Protein AF-A0A914P3W6-F1 (afdb_monomer)

Organism: NCBI:txid227884

Radius of gyration: 17.49 Å; Cα contacts (8 Å, |Δi|>4): 124; chains: 1; bounding box: 37×35×51 Å

pLDDT: mean 81.04, std 14.66, range [34.66, 95.56]

Foldseek 3Di:
DDDDDPVVVVVVVVVVVVVCVVQDDDDFQFKWWAADDPVRDDPPDDRTDIWTFHDDDPQWTWTFDLVGTDPDTDGSVGIDTDDDDDSPRGDDPPDPPD

Solvent-accessible surface area (backbone atoms only — not comparable to full-atom values): 6147 Å² total; per-residue (Å²): 137,84,80,80,53,72,70,57,54,58,50,50,52,53,49,51,54,53,48,57,67,70,41,60,89,81,56,73,62,39,31,26,36,39,71,56,55,73,89,84,44,58,97,85,54,74,62,55,45,74,30,31,28,70,42,75,59,93,71,31,32,34,41,30,26,71,90,48,66,54,93,62,72,39,48,60,83,60,54,41,83,47,94,84,71,72,78,80,60,48,81,80,80,74,80,83,84,126

Sequence (98 aa):
MKLPKRGQKRQAEKMLESSAKRFKPLEVGQNVRVPVADVDRAKTDARNILGVILDKQDDFYKVGTKHGRFDQLFARNQPVSENFMDGCEVPNIVAKSV

Mean predicted aligned error: 9.35 Å

Structure (mmCIF, N/CA/C/O backbone):
data_AF-A0A914P3W6-F1
#
_entry.id   AF-A0A914P3W6-F1
#
loop_
_atom_site.group_PDB
_atom_site.id
_atom_site.type_symbol
_atom_site.label_atom_id
_atom_site.label_alt_id
_atom_site.label_comp_id
_atom_site.label_asym_id
_atom_site.label_entity_id
_atom_site.label_seq_id
_atom_site.pdbx_PDB_ins_code
_atom_site.Cartn_x
_atom_site.Cartn_y
_atom_site.Cartn_z
_atom_site.occupancy
_atom_site.B_iso_or_equiv
_atom_site.auth_seq_id
_atom_site.auth_comp_id
_atom_site.auth_asym_id
_atom_site.auth_atom_id
_atom_site.pdbx_PDB_model_num
ATOM 1 N N . MET A 1 1 ? -13.243 -17.173 29.628 1.00 63.12 1 MET A N 1
ATOM 2 C CA . MET A 1 1 ? -13.210 -16.004 28.714 1.00 63.12 1 MET A CA 1
ATOM 3 C C . MET A 1 1 ? -13.613 -14.749 29.481 1.00 63.12 1 MET A C 1
ATOM 5 O O . MET A 1 1 ? -14.677 -14.751 30.083 1.00 63.12 1 MET A O 1
ATOM 9 N N . LYS A 1 2 ? -12.776 -13.700 29.520 1.00 70.62 2 LYS A N 1
ATOM 10 C CA . LYS A 1 2 ? -13.136 -12.401 30.126 1.00 70.62 2 LYS A CA 1
ATOM 11 C C . LYS A 1 2 ? -13.790 -11.513 29.067 1.00 70.62 2 LYS A C 1
ATOM 13 O O . LYS A 1 2 ? -13.218 -11.322 27.999 1.00 70.62 2 LYS A O 1
ATOM 18 N N . LEU A 1 3 ? -14.966 -10.967 29.373 1.00 72.00 3 LEU A N 1
ATOM 19 C CA . LEU A 1 3 ? -15.645 -9.999 28.512 1.00 72.00 3 LEU A CA 1
ATOM 20 C C . LEU A 1 3 ? -14.914 -8.643 28.564 1.00 72.00 3 LEU A C 1
ATOM 22 O O . LEU A 1 3 ? -14.553 -8.193 29.658 1.00 72.00 3 LEU A O 1
ATOM 26 N N . PRO A 1 4 ? -14.699 -7.975 27.417 1.00 70.31 4 PRO A N 1
ATOM 27 C CA . PRO A 1 4 ? -14.035 -6.679 27.386 1.00 70.31 4 PRO A CA 1
ATOM 28 C C . PRO A 1 4 ? -14.859 -5.630 28.139 1.00 70.31 4 PRO A C 1
ATOM 30 O O . PRO A 1 4 ? -16.088 -5.558 28.014 1.00 70.31 4 PRO A O 1
ATOM 33 N N . LYS A 1 5 ? -14.167 -4.812 28.940 1.00 83.06 5 LYS A N 1
ATOM 34 C CA . LYS A 1 5 ? -14.780 -3.744 29.746 1.00 83.06 5 LYS A CA 1
ATOM 35 C C . LYS A 1 5 ? -15.449 -2.720 28.817 1.00 83.06 5 LYS A C 1
ATOM 37 O O . LYS A 1 5 ? -14.921 -2.428 27.747 1.00 83.06 5 LYS A O 1
ATOM 42 N N . ARG A 1 6 ? -16.577 -2.122 29.232 1.00 82.62 6 ARG A N 1
ATOM 43 C CA . ARG A 1 6 ? -17.370 -1.169 28.413 1.00 82.62 6 ARG A CA 1
ATOM 44 C C . ARG A 1 6 ? -16.527 -0.055 27.766 1.00 82.62 6 ARG A C 1
ATOM 46 O O . ARG A 1 6 ? -16.756 0.282 26.610 1.00 82.62 6 ARG A O 1
ATOM 53 N N . GLY A 1 7 ? -15.518 0.462 28.474 1.00 88.38 7 GLY A N 1
ATOM 54 C CA . GLY A 1 7 ? -14.600 1.476 27.940 1.00 88.38 7 GLY A CA 1
ATOM 55 C C . GLY A 1 7 ? -13.750 0.998 26.754 1.00 88.38 7 GLY A C 1
ATOM 56 O O . GLY A 1 7 ? -13.560 1.756 25.811 1.00 88.38 7 GLY A O 1
ATOM 57 N N . GLN A 1 8 ? -13.311 -0.266 26.754 1.00 90.31 8 GLN A N 1
ATOM 58 C CA . GLN A 1 8 ? -12.528 -0.845 25.653 1.00 90.31 8 GLN A CA 1
ATOM 59 C C . GLN A 1 8 ? -13.376 -1.008 24.391 1.00 90.31 8 GLN A C 1
ATOM 61 O O . GLN A 1 8 ? -12.899 -0.708 23.302 1.00 90.31 8 GLN A O 1
ATOM 66 N N . LYS A 1 9 ? -14.644 -1.421 24.539 1.00 91.12 9 LYS A N 1
ATOM 67 C CA . LYS A 1 9 ? -15.580 -1.531 23.408 1.00 91.12 9 LYS A CA 1
ATOM 68 C C . LYS A 1 9 ? -15.788 -0.178 22.727 1.00 91.12 9 LYS A C 1
ATOM 70 O O . L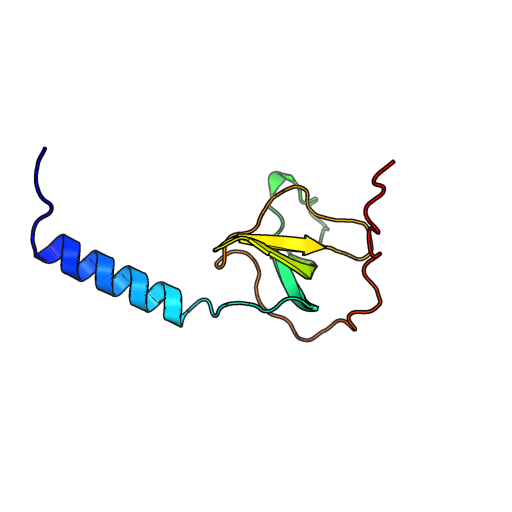YS A 1 9 ? -15.553 -0.053 21.532 1.00 91.12 9 LYS A O 1
ATOM 75 N N . ARG A 1 10 ? -16.103 0.854 23.515 1.00 93.38 10 ARG A N 1
ATOM 76 C CA . ARG A 1 10 ? -16.294 2.222 23.011 1.00 93.38 10 ARG A CA 1
ATOM 77 C C . ARG A 1 10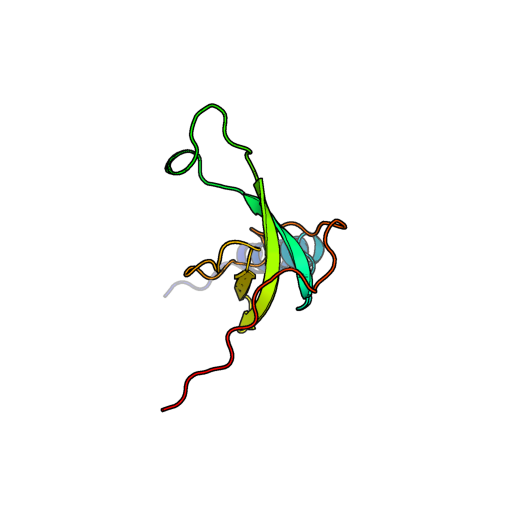 ? -15.031 2.783 22.350 1.00 93.38 10 ARG A C 1
ATOM 79 O O . ARG A 1 10 ? -15.113 3.505 21.361 1.00 93.38 10 ARG A O 1
ATOM 86 N N . GLN A 1 11 ? -13.856 2.472 22.896 1.00 94.00 11 GLN A N 1
ATOM 87 C CA . GLN A 1 11 ? -12.590 2.889 22.298 1.00 94.00 11 GLN A CA 1
ATOM 88 C C . GLN A 1 11 ? -12.327 2.170 20.970 1.00 94.00 11 GLN A C 1
ATOM 90 O O . GLN A 1 11 ? -11.940 2.828 20.010 1.00 94.00 11 GLN A O 1
ATOM 95 N N . ALA A 1 12 ? -12.583 0.862 20.892 1.00 92.69 12 ALA A N 1
ATOM 96 C CA . ALA A 1 12 ? -12.443 0.091 19.659 1.00 92.69 12 ALA A CA 1
ATOM 97 C C . ALA A 1 12 ? -13.388 0.596 18.555 1.00 92.69 12 ALA A C 1
ATOM 99 O O . ALA A 1 12 ? -12.945 0.807 17.430 1.00 92.69 12 ALA A O 1
ATOM 100 N N . GLU A 1 13 ? -14.651 0.882 18.884 1.00 94.38 13 GLU A N 1
ATOM 101 C CA . GLU A 1 13 ? -15.614 1.488 17.951 1.00 94.38 13 GLU A CA 1
ATOM 102 C C . GLU A 1 13 ? -15.110 2.833 17.416 1.00 94.38 13 GLU A C 1
ATOM 104 O O . GLU A 1 13 ? -15.063 3.047 16.205 1.00 94.38 13 GLU A O 1
ATOM 109 N N . LYS A 1 14 ? -14.623 3.708 18.305 1.00 95.56 14 LYS A N 1
ATOM 110 C CA . LYS A 1 14 ? -14.044 4.998 17.909 1.00 95.56 14 LYS A CA 1
ATOM 111 C C . LYS A 1 14 ? -12.814 4.828 17.009 1.00 95.56 14 LYS A C 1
ATOM 113 O O . LYS A 1 14 ? -12.615 5.607 16.077 1.00 95.56 14 LYS A O 1
ATOM 118 N N . MET A 1 15 ? -11.980 3.822 17.278 1.00 94.25 15 MET A N 1
ATOM 119 C CA . MET A 1 15 ? -10.814 3.511 16.447 1.00 94.25 15 MET A CA 1
ATOM 120 C C . MET A 1 15 ? -11.239 3.061 15.045 1.00 94.25 15 MET A C 1
ATOM 122 O O . MET A 1 15 ? -10.705 3.585 14.067 1.00 94.25 15 MET A O 1
ATOM 126 N N . LEU A 1 16 ? -12.230 2.172 14.937 1.00 89.88 16 LEU A N 1
ATOM 127 C CA . LEU A 1 16 ? -12.774 1.709 13.657 1.00 89.88 16 LEU A CA 1
ATOM 128 C C . LEU A 1 16 ? -13.353 2.861 12.832 1.00 89.88 16 LEU A C 1
ATOM 130 O O . LEU A 1 16 ? -12.995 3.018 11.665 1.00 89.88 16 LEU A O 1
ATOM 134 N N . GLU A 1 17 ? -14.170 3.715 13.448 1.00 92.69 17 GLU A N 1
ATOM 135 C CA . GLU A 1 17 ? -14.768 4.871 12.776 1.00 92.69 17 GLU A CA 1
ATOM 136 C C . GLU A 1 17 ? -13.695 5.850 12.275 1.00 92.69 17 GLU A C 1
ATOM 138 O O . GLU A 1 17 ? -13.721 6.300 11.127 1.00 92.69 17 GLU A O 1
ATOM 143 N N . SER A 1 18 ? -12.687 6.131 13.108 1.00 91.50 18 SER A N 1
ATOM 144 C CA . SER A 1 18 ? -11.581 7.012 12.723 1.00 91.50 18 SER A CA 1
ATOM 145 C C . SER A 1 18 ? -10.741 6.444 11.573 1.00 91.50 18 SER A C 1
ATOM 147 O O . SER A 1 18 ? -10.331 7.194 10.686 1.00 91.50 18 SER A O 1
ATOM 149 N N . SER A 1 19 ? -10.535 5.123 11.546 1.00 87.00 19 SER A N 1
ATOM 150 C CA . SER A 1 19 ? -9.837 4.432 10.461 1.00 87.00 19 SER A CA 1
ATOM 151 C C . SER A 1 19 ? -10.635 4.508 9.158 1.00 87.00 19 SER A C 1
ATOM 153 O O . SER A 1 19 ? -10.101 4.932 8.131 1.00 87.00 19 SER A O 1
ATOM 155 N N . ALA A 1 20 ? -11.936 4.204 9.213 1.00 86.00 20 ALA A N 1
ATOM 156 C CA . ALA A 1 20 ? -12.826 4.253 8.056 1.00 86.00 20 ALA A CA 1
ATOM 157 C C . ALA A 1 20 ? -12.930 5.661 7.449 1.00 86.00 20 ALA A C 1
ATOM 159 O O . ALA A 1 20 ? -13.031 5.801 6.230 1.00 86.00 20 ALA A O 1
ATOM 160 N N . LYS A 1 21 ? -12.863 6.704 8.286 1.00 87.44 21 LYS A N 1
ATOM 161 C CA . LYS A 1 21 ? -12.844 8.101 7.839 1.00 87.44 21 LYS A CA 1
ATOM 162 C C . LYS A 1 21 ? -11.519 8.493 7.181 1.00 87.44 21 LYS A C 1
ATOM 164 O O . LYS A 1 21 ? -11.521 9.272 6.229 1.00 87.44 21 LYS A O 1
ATOM 169 N N . ARG A 1 22 ? -10.394 7.998 7.705 1.00 86.00 22 ARG A N 1
ATOM 170 C CA . ARG A 1 22 ? -9.048 8.369 7.246 1.00 86.00 22 ARG A CA 1
ATOM 171 C C . ARG A 1 22 ? -8.684 7.706 5.925 1.00 86.00 22 ARG A C 1
ATOM 173 O O . ARG A 1 22 ? -8.179 8.374 5.029 1.00 86.00 22 ARG A O 1
ATOM 180 N N . PHE A 1 23 ? -8.923 6.410 5.811 1.00 83.75 23 PHE A N 1
ATOM 181 C CA . PHE A 1 23 ? -8.617 5.657 4.605 1.00 83.75 23 PHE A CA 1
ATOM 182 C C . PHE A 1 23 ? -9.919 5.489 3.857 1.00 83.75 23 PHE A C 1
ATOM 184 O O . PHE A 1 23 ? -10.744 4.719 4.310 1.00 83.75 23 PHE A O 1
ATOM 191 N N . LYS A 1 24 ? -10.176 6.214 2.770 1.00 84.12 24 LYS A N 1
ATOM 192 C CA . LYS A 1 24 ? -11.401 6.001 1.977 1.00 84.12 24 LYS A CA 1
ATOM 193 C C . LYS A 1 24 ? -11.298 4.681 1.198 1.00 84.12 24 LYS A C 1
ATOM 195 O O . LYS A 1 24 ? -10.178 4.238 0.946 1.00 84.12 24 LYS A O 1
ATOM 200 N N . PRO A 1 25 ? -12.418 4.004 0.891 1.00 84.06 25 PRO A N 1
ATOM 201 C CA . PRO A 1 25 ? -12.359 2.870 -0.019 1.00 84.06 25 PRO A CA 1
ATOM 202 C C . PRO A 1 25 ? -11.852 3.366 -1.374 1.00 84.06 25 PRO A C 1
ATOM 204 O O . PRO A 1 25 ? -12.152 4.492 -1.775 1.00 84.06 25 PRO A O 1
ATOM 207 N N . LEU A 1 26 ? -11.043 2.543 -2.024 1.00 87.19 26 LEU A N 1
ATOM 208 C CA . LEU A 1 26 ? -10.515 2.834 -3.346 1.00 87.19 26 LEU A CA 1
ATOM 209 C C . LEU A 1 26 ? -11.305 2.030 -4.379 1.00 87.19 26 LEU A C 1
ATOM 211 O O . LEU A 1 26 ? -11.779 0.931 -4.076 1.00 87.19 26 LEU A O 1
ATOM 215 N N . GLU A 1 27 ? -11.431 2.579 -5.581 1.00 87.75 27 GLU A N 1
ATOM 216 C CA . GLU A 1 27 ? -12.174 1.949 -6.672 1.00 87.75 27 GLU A CA 1
ATOM 217 C C . GLU A 1 27 ? -11.239 1.238 -7.657 1.00 87.75 27 GLU A C 1
ATOM 219 O O . GLU A 1 27 ? -10.065 1.589 -7.809 1.00 87.75 27 GLU A O 1
ATOM 224 N N . VAL A 1 28 ? -11.765 0.221 -8.342 1.00 88.56 28 VAL A N 1
ATOM 225 C CA . VAL A 1 28 ? -11.037 -0.471 -9.415 1.00 88.56 28 VAL A CA 1
ATOM 226 C C . VAL A 1 28 ? -10.752 0.516 -10.552 1.00 88.56 28 VAL A C 1
ATOM 228 O O . VAL A 1 28 ? -11.609 1.315 -10.921 1.00 88.56 28 VAL A O 1
ATOM 231 N N . GLY A 1 29 ? -9.535 0.482 -11.095 1.00 86.44 29 GLY A N 1
ATOM 232 C CA . GLY A 1 29 ? -9.057 1.433 -12.102 1.00 86.44 29 GLY A CA 1
ATOM 233 C C . GLY A 1 29 ? -8.476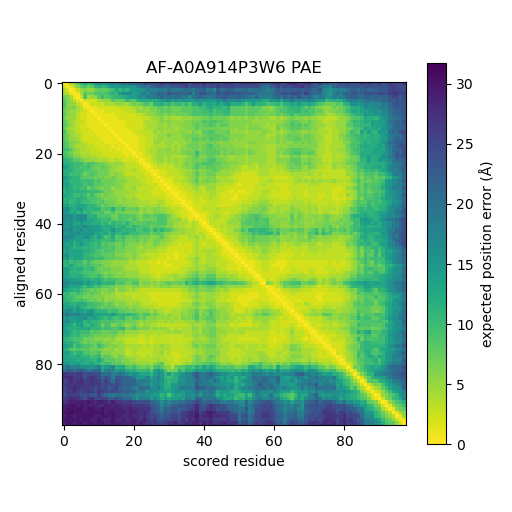 2.728 -11.527 1.00 86.44 29 GLY A C 1
ATOM 234 O O . GLY A 1 29 ? -7.946 3.541 -12.279 1.00 86.44 29 GLY A O 1
ATOM 235 N N . GLN A 1 30 ? -8.524 2.929 -10.207 1.00 86.69 30 GLN A N 1
ATOM 236 C CA . GLN A 1 30 ? -7.908 4.087 -9.570 1.00 86.69 30 GLN A CA 1
ATOM 237 C C . GLN A 1 30 ? -6.393 3.906 -9.423 1.00 86.69 30 GLN A C 1
ATOM 239 O O . GLN A 1 30 ? -5.911 2.825 -9.066 1.00 86.69 30 GLN A O 1
ATOM 244 N N . ASN A 1 31 ? -5.646 4.992 -9.635 1.00 87.94 31 ASN A N 1
ATOM 245 C CA . ASN A 1 31 ? -4.203 4.991 -9.424 1.00 87.94 31 ASN A CA 1
ATOM 246 C C . ASN A 1 31 ? -3.861 5.151 -7.949 1.00 87.94 31 ASN A C 1
ATOM 248 O O . ASN A 1 31 ? -4.480 5.919 -7.203 1.00 87.94 31 ASN A O 1
ATOM 252 N N . VAL A 1 32 ? -2.829 4.429 -7.543 1.00 89.44 32 VAL A N 1
ATOM 253 C CA . VAL A 1 32 ? -2.363 4.364 -6.170 1.00 89.44 32 VAL A CA 1
ATOM 254 C C . VAL A 1 32 ? -0.845 4.364 -6.099 1.00 89.44 32 VAL A C 1
ATOM 256 O O . VAL A 1 32 ? -0.153 3.806 -6.950 1.00 89.44 32 VAL A O 1
ATOM 259 N N . ARG A 1 33 ? -0.327 4.952 -5.022 1.00 90.50 33 ARG A N 1
ATOM 260 C CA . ARG A 1 33 ? 1.054 4.789 -4.571 1.00 90.50 33 ARG A CA 1
ATOM 261 C C . ARG A 1 33 ? 1.128 3.639 -3.590 1.00 90.50 33 ARG A C 1
ATOM 263 O O . ARG A 1 33 ? 0.471 3.684 -2.549 1.00 90.50 33 ARG A O 1
ATOM 270 N N . VAL A 1 34 ? 1.972 2.663 -3.891 1.00 89.44 34 VAL A N 1
ATOM 271 C CA . VAL A 1 34 ? 2.319 1.573 -2.980 1.00 89.44 34 VAL A CA 1
ATOM 272 C C . VAL A 1 34 ? 3.694 1.859 -2.370 1.00 89.44 34 VAL A C 1
ATOM 274 O O . VAL A 1 34 ? 4.660 1.998 -3.125 1.00 89.44 34 VAL A O 1
ATOM 277 N N . PRO A 1 35 ? 3.817 1.976 -1.035 1.00 87.62 35 PRO A N 1
ATOM 278 C CA . PRO A 1 35 ? 5.113 2.155 -0.391 1.00 87.62 35 PRO A CA 1
ATOM 279 C C . PRO A 1 35 ? 5.937 0.865 -0.468 1.00 87.62 35 PRO A C 1
ATOM 281 O O . PRO A 1 35 ? 5.431 -0.218 -0.178 1.00 87.62 35 PRO A O 1
ATOM 284 N N . VAL A 1 36 ? 7.214 0.991 -0.826 1.00 87.56 36 VAL A N 1
ATOM 285 C CA . VAL A 1 36 ? 8.164 -0.130 -0.868 1.00 87.56 36 VAL A CA 1
ATOM 286 C C . VAL A 1 36 ? 8.878 -0.234 0.474 1.00 87.56 36 VAL A C 1
ATOM 288 O O . VAL A 1 36 ? 9.352 0.777 1.007 1.00 87.56 36 VAL A O 1
ATOM 291 N N . ALA A 1 37 ? 8.952 -1.448 1.023 1.00 85.50 37 ALA A N 1
ATOM 292 C CA . ALA A 1 37 ? 9.669 -1.704 2.264 1.00 85.50 37 ALA A CA 1
ATOM 293 C C . ALA A 1 37 ? 11.165 -1.407 2.098 1.00 85.50 37 ALA A C 1
ATOM 295 O O . ALA A 1 37 ? 11.744 -1.632 1.040 1.00 85.50 37 ALA A O 1
ATOM 296 N N . ASP A 1 38 ? 11.813 -0.932 3.163 1.00 85.88 38 ASP A N 1
ATOM 297 C CA . ASP A 1 38 ? 13.235 -0.577 3.104 1.00 85.88 38 ASP A CA 1
ATOM 298 C C . ASP A 1 38 ? 14.140 -1.782 2.775 1.00 85.88 38 ASP A C 1
ATOM 300 O O . ASP A 1 38 ? 15.225 -1.586 2.242 1.00 85.88 38 ASP A O 1
ATOM 304 N N . VAL A 1 39 ? 13.689 -3.012 3.059 1.00 86.81 39 VAL A N 1
ATOM 305 C CA . VAL A 1 39 ? 14.401 -4.263 2.728 1.00 86.81 39 VAL A CA 1
ATOM 306 C C . VAL A 1 39 ? 14.474 -4.493 1.218 1.00 86.81 39 VAL A C 1
ATOM 308 O O . VAL A 1 39 ? 15.505 -4.933 0.718 1.00 86.81 39 VAL A O 1
ATOM 311 N N . ASP A 1 40 ? 13.406 -4.152 0.499 1.00 81.88 40 ASP A N 1
ATOM 312 C CA . ASP A 1 40 ? 13.291 -4.353 -0.949 1.00 81.88 40 ASP A CA 1
ATOM 313 C C . ASP A 1 40 ? 13.806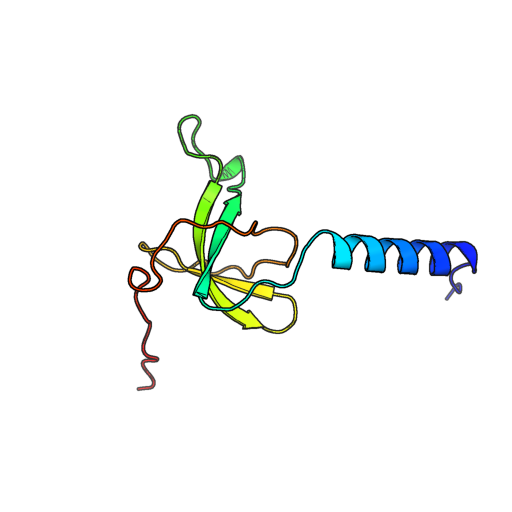 -3.142 -1.745 1.00 81.88 40 ASP A C 1
ATOM 315 O O . ASP A 1 40 ? 13.838 -3.166 -2.974 1.00 81.88 40 ASP A O 1
ATOM 319 N N . ARG A 1 41 ? 14.192 -2.061 -1.052 1.00 88.69 41 ARG A N 1
ATOM 320 C CA . ARG A 1 41 ? 14.550 -0.774 -1.654 1.00 88.69 41 ARG A CA 1
ATOM 321 C C . ARG A 1 41 ? 16.062 -0.548 -1.623 1.00 88.69 41 ARG A C 1
ATOM 323 O O . ARG A 1 41 ? 16.654 -0.431 -0.549 1.00 88.69 41 ARG A O 1
ATOM 330 N N . ALA A 1 42 ? 16.695 -0.364 -2.784 1.00 88.81 42 ALA A N 1
ATOM 331 C CA . ALA A 1 42 ? 18.066 0.137 -2.826 1.00 88.81 42 ALA A CA 1
ATOM 332 C C . ALA A 1 42 ? 18.115 1.615 -2.398 1.00 88.81 42 ALA A C 1
ATOM 334 O O . ALA A 1 42 ? 17.126 2.345 -2.441 1.00 88.81 42 ALA A O 1
ATOM 335 N N . LYS A 1 43 ? 19.293 2.105 -1.992 1.00 84.94 43 LYS A N 1
ATOM 336 C CA . LYS A 1 43 ? 19.442 3.472 -1.446 1.00 84.94 43 LYS A CA 1
ATOM 337 C C . LYS A 1 43 ? 18.955 4.581 -2.389 1.00 84.94 43 LYS A C 1
ATOM 339 O O . LYS A 1 43 ? 18.546 5.633 -1.905 1.00 84.94 43 LYS A O 1
ATOM 344 N N . THR A 1 44 ? 19.010 4.345 -3.697 1.00 89.56 44 THR A N 1
ATOM 345 C CA . THR A 1 44 ? 18.650 5.320 -4.737 1.00 89.56 44 THR A CA 1
ATOM 346 C C . THR A 1 44 ? 17.211 5.151 -5.235 1.00 89.56 44 THR A C 1
ATOM 348 O O . THR A 1 44 ? 16.706 6.019 -5.942 1.00 89.56 44 THR A O 1
ATOM 351 N N . ASP A 1 45 ? 16.531 4.066 -4.864 1.00 87.12 45 ASP A N 1
ATOM 352 C CA . ASP A 1 45 ? 15.210 3.758 -5.402 1.00 87.12 45 ASP A CA 1
ATOM 353 C C . ASP A 1 45 ? 14.122 4.666 -4.819 1.00 87.12 45 ASP A C 1
ATOM 355 O O . ASP A 1 45 ? 14.187 5.149 -3.680 1.00 87.12 45 ASP A O 1
ATOM 359 N N . ALA A 1 46 ? 13.071 4.874 -5.614 1.00 85.94 46 ALA A N 1
ATOM 360 C CA . ALA A 1 46 ? 11.896 5.612 -5.182 1.00 85.94 46 ALA A CA 1
ATOM 361 C C . ALA A 1 46 ? 11.213 4.911 -3.997 1.00 85.94 46 ALA A C 1
ATOM 363 O O . ALA A 1 46 ? 11.103 3.688 -3.941 1.00 85.94 46 ALA A O 1
ATOM 364 N N . ARG A 1 47 ? 10.699 5.698 -3.044 1.00 86.62 47 ARG A N 1
ATOM 365 C CA . ARG A 1 47 ? 10.003 5.148 -1.865 1.00 86.62 47 ARG A CA 1
ATOM 366 C C . ARG A 1 47 ? 8.639 4.541 -2.188 1.00 86.62 47 ARG A C 1
ATOM 368 O O . ARG A 1 47 ? 8.155 3.718 -1.419 1.00 86.62 47 ARG A O 1
ATOM 375 N N . ASN A 1 48 ? 8.029 4.971 -3.291 1.00 88.94 48 ASN A N 1
ATOM 376 C CA . ASN A 1 48 ? 6.688 4.572 -3.691 1.00 88.94 48 ASN A CA 1
ATOM 3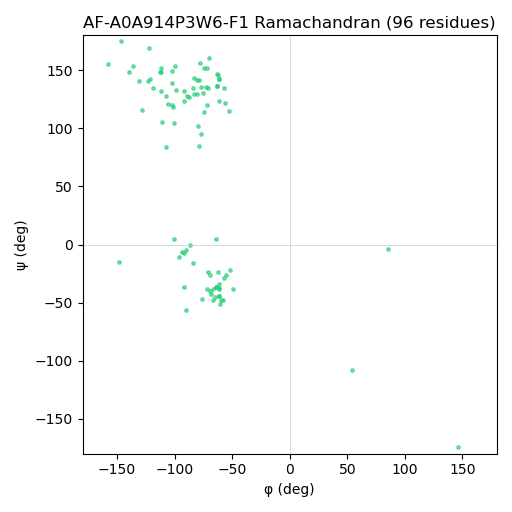77 C C . ASN A 1 48 ? 6.690 4.130 -5.152 1.00 88.94 48 ASN A C 1
ATOM 379 O O . ASN A 1 48 ? 7.309 4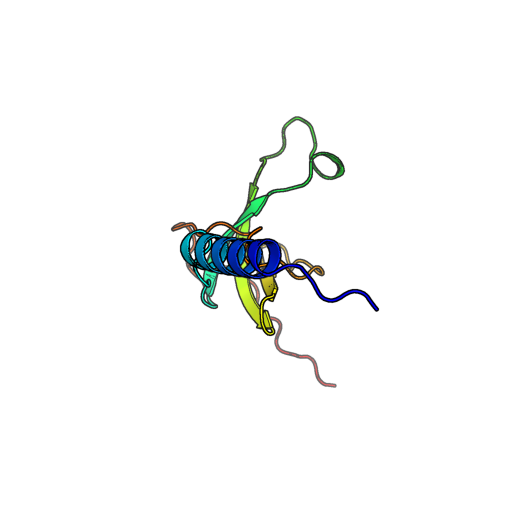.782 -5.994 1.00 88.94 48 ASN A O 1
ATOM 383 N N . ILE A 1 49 ? 5.936 3.077 -5.443 1.00 87.75 49 ILE A N 1
ATOM 384 C CA . ILE A 1 49 ? 5.657 2.604 -6.796 1.00 87.75 49 ILE A CA 1
ATOM 385 C C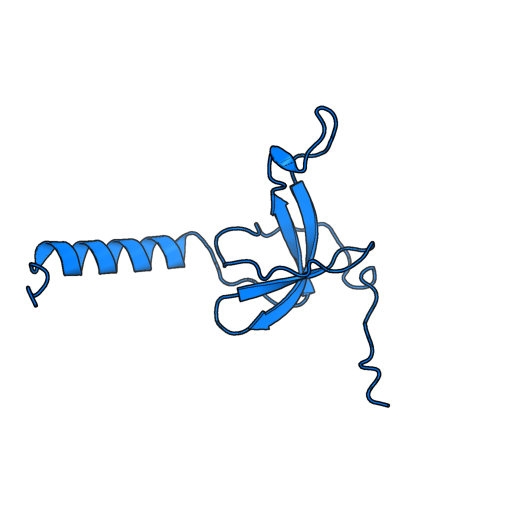 . ILE A 1 49 ? 4.253 3.057 -7.191 1.00 87.75 49 ILE A C 1
ATOM 387 O O . ILE A 1 49 ? 3.325 2.998 -6.382 1.00 87.75 49 ILE A O 1
ATOM 391 N N . LEU A 1 50 ? 4.103 3.503 -8.437 1.00 88.94 50 LEU A N 1
ATOM 392 C CA . LEU A 1 50 ? 2.805 3.810 -9.031 1.00 88.94 50 LEU A CA 1
ATOM 393 C C . LEU A 1 50 ? 2.162 2.536 -9.564 1.00 88.94 50 LEU A C 1
ATOM 395 O O . LEU A 1 50 ? 2.790 1.785 -10.311 1.00 88.94 50 LEU A O 1
ATOM 399 N N . GLY A 1 51 ? 0.908 2.317 -9.188 1.00 89.12 51 GLY A N 1
ATOM 400 C CA . GLY A 1 51 ? 0.104 1.204 -9.660 1.00 89.12 51 GLY A CA 1
ATOM 401 C C . GLY A 1 51 ? -1.367 1.570 -9.791 1.00 89.12 51 GLY A C 1
ATOM 402 O O . GLY A 1 51 ? -1.793 2.662 -9.428 1.00 89.12 51 GLY A O 1
ATOM 403 N N . VAL A 1 52 ? -2.143 0.628 -10.305 1.00 90.06 52 VAL A N 1
ATOM 404 C CA . VAL A 1 52 ? -3.586 0.719 -10.514 1.00 90.06 52 VAL A CA 1
ATOM 405 C C . VAL A 1 52 ? -4.249 -0.424 -9.765 1.00 90.06 52 VAL A C 1
ATOM 407 O O . VAL A 1 52 ? -3.738 -1.548 -9.747 1.00 90.06 52 VAL A O 1
ATOM 410 N N . ILE A 1 53 ? -5.392 -0.156 -9.145 1.00 90.12 53 ILE A N 1
ATOM 411 C CA . ILE A 1 53 ? -6.202 -1.207 -8.529 1.00 90.12 53 ILE A CA 1
ATOM 412 C C . ILE A 1 53 ? -6.860 -2.029 -9.630 1.00 90.12 53 ILE A C 1
ATOM 414 O O . ILE A 1 53 ? -7.630 -1.507 -10.431 1.00 90.12 53 ILE A O 1
ATOM 418 N N . LEU A 1 54 ? -6.562 -3.321 -9.652 1.00 90.25 54 LEU A N 1
ATOM 419 C CA . LEU A 1 54 ? -7.079 -4.257 -10.645 1.00 90.25 54 LEU A CA 1
ATOM 420 C C . LEU A 1 54 ? -8.363 -4.945 -10.194 1.00 90.25 54 LEU A C 1
ATOM 422 O O . LEU A 1 54 ? -9.220 -5.248 -11.014 1.00 90.25 54 LEU A O 1
ATOM 426 N N . ASP A 1 55 ? -8.460 -5.244 -8.904 1.00 89.69 55 ASP A N 1
ATOM 427 C CA . ASP A 1 55 ? -9.534 -6.047 -8.331 1.00 89.69 55 ASP A CA 1
ATOM 428 C C . ASP A 1 55 ? -9.651 -5.736 -6.835 1.00 89.69 55 ASP A C 1
ATOM 430 O O . ASP A 1 55 ? -8.673 -5.325 -6.195 1.00 89.69 55 ASP A O 1
ATOM 434 N N . LYS A 1 56 ? -10.841 -5.957 -6.281 1.00 89.50 56 LYS A N 1
ATOM 435 C CA . LYS A 1 56 ? -11.152 -5.754 -4.867 1.00 89.50 56 LYS A CA 1
ATOM 436 C C . LYS A 1 56 ? -11.790 -7.023 -4.317 1.00 89.50 56 LYS A C 1
ATOM 438 O O . LYS A 1 56 ? -12.888 -7.393 -4.720 1.00 89.50 56 LYS A O 1
ATOM 443 N N . GLN A 1 57 ? -11.103 -7.665 -3.379 1.00 87.25 57 GLN A N 1
ATOM 444 C CA . GLN A 1 57 ? -11.611 -8.820 -2.645 1.00 87.25 57 GLN A CA 1
ATOM 445 C C . GLN A 1 57 ? -11.842 -8.402 -1.197 1.00 87.25 57 GLN A C 1
ATOM 447 O O . GLN A 1 57 ? -10.889 -8.208 -0.445 1.00 87.25 57 GLN A O 1
ATOM 452 N N . ASP A 1 58 ? -13.111 -8.218 -0.835 1.00 84.06 58 ASP A N 1
ATOM 453 C CA . ASP A 1 58 ? -13.542 -7.722 0.474 1.00 84.06 58 ASP A CA 1
ATOM 454 C C . ASP A 1 58 ? -12.865 -6.384 0.851 1.00 84.06 58 ASP A C 1
ATOM 456 O O . ASP A 1 58 ? -13.165 -5.337 0.264 1.00 84.06 58 ASP A O 1
ATOM 460 N N . ASP A 1 59 ? -11.932 -6.422 1.807 1.00 84.50 59 ASP A N 1
ATOM 461 C CA . ASP A 1 59 ? -11.156 -5.280 2.313 1.00 84.50 59 ASP A CA 1
ATOM 462 C C . ASP A 1 59 ? -9.729 -5.196 1.739 1.00 84.50 59 ASP A C 1
ATOM 464 O O . ASP A 1 59 ? -8.940 -4.322 2.130 1.00 84.50 59 ASP A O 1
ATOM 468 N N . PHE A 1 60 ? -9.398 -6.089 0.806 1.00 90.06 60 PHE A N 1
ATOM 469 C CA . PHE A 1 60 ? -8.097 -6.175 0.165 1.00 90.06 60 PHE A CA 1
ATOM 470 C C . PHE A 1 60 ? -8.146 -5.808 -1.320 1.00 90.06 60 PHE A C 1
ATOM 472 O O . PHE A 1 60 ? -9.118 -6.062 -2.032 1.00 90.06 60 PHE A O 1
ATOM 479 N N . TYR A 1 61 ? -7.045 -5.244 -1.804 1.00 91.19 61 TYR A N 1
ATOM 480 C CA . TYR A 1 61 ? -6.889 -4.754 -3.166 1.00 91.19 61 TYR A CA 1
ATOM 481 C C . TYR A 1 61 ? -5.763 -5.497 -3.875 1.00 91.19 61 TYR A C 1
ATOM 483 O O . TYR A 1 61 ? -4.665 -5.648 -3.332 1.00 91.19 61 TYR A O 1
ATOM 491 N N . LYS A 1 62 ? -6.013 -5.910 -5.119 1.00 92.00 62 LYS A N 1
ATOM 492 C CA . LYS A 1 62 ? -4.948 -6.324 -6.038 1.00 92.00 62 LYS A CA 1
ATOM 493 C C . LYS A 1 62 ? -4.437 -5.100 -6.766 1.00 92.00 62 LYS A C 1
ATOM 495 O O . LYS A 1 62 ? -5.219 -4.385 -7.392 1.00 92.00 62 LYS A O 1
ATOM 500 N N . VAL A 1 63 ? -3.129 -4.885 -6.717 1.00 90.56 63 VAL A N 1
ATOM 501 C CA . VAL A 1 63 ? -2.485 -3.757 -7.392 1.00 90.56 63 VAL A CA 1
ATOM 502 C C . VAL A 1 63 ? -1.629 -4.271 -8.542 1.00 90.56 63 VAL A C 1
ATOM 504 O O . VAL A 1 63 ? -0.852 -5.216 -8.399 1.00 90.56 63 VAL A O 1
ATOM 507 N N . GLY A 1 64 ? -1.792 -3.639 -9.698 1.00 90.56 64 GLY A N 1
ATOM 508 C CA . GLY A 1 64 ? -0.982 -3.850 -10.886 1.00 90.56 64 GLY A CA 1
ATOM 509 C C . GLY A 1 64 ? -0.134 -2.631 -11.200 1.00 90.56 64 GLY A C 1
ATOM 510 O O . GLY A 1 64 ? -0.502 -1.505 -10.899 1.00 90.56 64 GLY A O 1
ATOM 511 N N . THR A 1 65 ? 0.995 -2.855 -11.842 1.00 88.06 65 THR A N 1
ATOM 512 C CA . THR A 1 65 ? 1.838 -1.826 -12.446 1.00 88.06 65 THR A CA 1
ATOM 513 C C . THR A 1 65 ? 1.997 -2.151 -13.928 1.00 88.06 65 THR A C 1
ATOM 515 O O . THR A 1 65 ? 1.687 -3.261 -14.365 1.00 88.06 65 THR A O 1
ATOM 518 N N . LYS A 1 66 ? 2.547 -1.221 -14.710 1.00 84.25 66 LYS A N 1
ATOM 519 C CA . LYS A 1 66 ? 2.883 -1.476 -16.121 1.00 84.25 66 LYS A CA 1
ATOM 520 C C . LYS A 1 66 ? 3.809 -2.683 -16.335 1.00 84.25 66 LYS A C 1
ATOM 522 O O . LYS A 1 66 ? 3.783 -3.304 -17.390 1.00 84.25 66 LYS A O 1
ATOM 527 N N . HIS A 1 67 ? 4.614 -3.024 -15.328 1.00 82.50 67 HIS A N 1
ATOM 528 C CA . HIS A 1 67 ? 5.623 -4.085 -15.402 1.00 82.50 67 HIS A CA 1
ATOM 529 C C . HIS A 1 67 ? 5.124 -5.445 -14.913 1.00 82.50 67 HIS A C 1
ATOM 531 O O . HIS A 1 67 ? 5.845 -6.432 -15.011 1.00 82.50 67 HIS A O 1
ATOM 537 N N . GLY A 1 68 ? 3.913 -5.512 -14.363 1.00 85.38 68 GLY A N 1
ATOM 538 C CA . GLY A 1 68 ? 3.391 -6.731 -13.759 1.00 85.38 68 GLY A CA 1
ATOM 539 C C . GLY A 1 68 ? 2.490 -6.453 -12.567 1.00 85.38 68 GLY A C 1
ATOM 540 O O . GLY A 1 68 ? 2.157 -5.309 -12.260 1.00 85.38 68 GLY A O 1
ATOM 541 N N . ARG A 1 69 ? 2.071 -7.517 -11.891 1.00 88.62 69 ARG A N 1
ATOM 542 C CA . ARG A 1 69 ? 1.133 -7.460 -10.765 1.00 88.62 69 ARG A CA 1
ATOM 543 C C . ARG A 1 69 ? 1.849 -7.825 -9.480 1.00 88.62 69 ARG A C 1
ATOM 545 O O . ARG A 1 69 ? 2.775 -8.626 -9.508 1.00 88.62 69 ARG A O 1
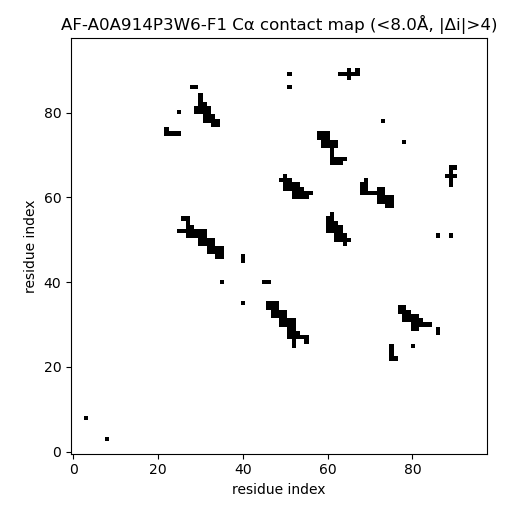ATOM 552 N N . PHE A 1 70 ? 1.411 -7.244 -8.372 1.00 86.69 70 PHE A N 1
ATOM 553 C CA . PHE A 1 70 ? 1.844 -7.721 -7.070 1.00 86.69 70 PHE A CA 1
ATOM 554 C C . PHE A 1 70 ? 1.110 -9.023 -6.749 1.00 86.69 70 PHE A C 1
ATOM 556 O O . PHE A 1 70 ? -0.117 -9.082 -6.846 1.00 86.69 70 PHE A O 1
ATOM 563 N N . ASP A 1 71 ? 1.860 -10.045 -6.339 1.00 85.75 71 ASP A N 1
ATOM 564 C CA . ASP A 1 71 ? 1.287 -11.314 -5.870 1.00 85.75 71 ASP A CA 1
ATOM 565 C C . ASP A 1 71 ? 0.576 -11.147 -4.519 1.00 85.75 71 ASP A C 1
ATOM 567 O O . ASP A 1 71 ? -0.357 -11.879 -4.187 1.00 85.75 71 ASP A O 1
ATOM 571 N N . GLN A 1 72 ? 1.000 -10.150 -3.738 1.00 87.25 72 GLN A N 1
ATOM 572 C CA . GLN A 1 72 ? 0.412 -9.819 -2.451 1.00 87.25 72 GLN A CA 1
ATOM 573 C C . GLN A 1 72 ? -0.832 -8.930 -2.590 1.00 87.25 72 GLN A C 1
ATOM 575 O O . GLN A 1 72 ? -0.896 -8.001 -3.395 1.00 87.25 72 GLN A O 1
ATOM 580 N N . LEU A 1 73 ? -1.799 -9.186 -1.710 1.00 89.94 73 LEU A N 1
ATOM 581 C CA . LEU A 1 73 ? -2.979 -8.361 -1.501 1.00 89.94 73 LEU A CA 1
ATOM 582 C C . LEU A 1 73 ? -2.698 -7.200 -0.538 1.00 89.94 73 LEU A C 1
ATOM 584 O O . LEU A 1 73 ? -2.122 -7.393 0.535 1.00 89.94 73 LEU A O 1
ATOM 588 N N . PHE A 1 74 ? -3.160 -6.004 -0.898 1.00 89.50 74 PHE A N 1
ATOM 589 C CA . PHE A 1 74 ? -2.968 -4.796 -0.100 1.00 89.50 74 PHE A CA 1
ATOM 590 C C . PHE A 1 74 ? -4.197 -4.464 0.735 1.00 89.50 74 PHE A C 1
ATOM 592 O O . PHE A 1 74 ? -5.313 -4.428 0.226 1.00 89.50 74 PHE A O 1
ATOM 599 N N . ALA A 1 75 ? -3.994 -4.159 2.013 1.00 89.81 75 ALA A N 1
ATOM 600 C CA . ALA A 1 75 ? -5.047 -3.652 2.884 1.00 89.81 75 ALA A CA 1
ATOM 601 C C . ALA A 1 75 ? -5.313 -2.165 2.611 1.00 89.81 75 ALA A C 1
ATOM 603 O O . ALA A 1 75 ? -4.427 -1.425 2.191 1.00 89.81 75 ALA A O 1
ATOM 604 N N . ARG A 1 76 ? -6.518 -1.691 2.937 1.00 87.00 76 ARG A N 1
ATOM 605 C CA . ARG A 1 76 ? -6.990 -0.308 2.713 1.00 87.00 76 ARG A CA 1
ATOM 606 C C . ARG A 1 76 ? -6.081 0.819 3.234 1.00 87.00 76 ARG A C 1
ATOM 608 O O . ARG A 1 76 ? -6.199 1.947 2.771 1.00 87.00 76 ARG A O 1
ATOM 615 N N . ASN A 1 77 ? -5.207 0.555 4.204 1.00 86.44 77 ASN A N 1
ATOM 616 C CA . ASN A 1 77 ? -4.304 1.554 4.785 1.00 86.44 77 ASN A CA 1
ATOM 617 C C . ASN A 1 77 ? -2.926 1.644 4.106 1.00 86.44 77 ASN A C 1
ATOM 619 O O . ASN A 1 77 ? -2.146 2.520 4.476 1.00 86.44 77 ASN A O 1
ATOM 623 N N . GLN A 1 78 ? -2.609 0.742 3.175 1.00 87.31 78 GLN A N 1
ATOM 624 C CA . GLN A 1 78 ? -1.304 0.687 2.513 1.00 87.31 78 GLN A CA 1
ATOM 625 C C . GLN A 1 78 ? -1.253 1.539 1.234 1.00 87.31 78 GLN A C 1
ATOM 627 O O . GLN A 1 78 ? -0.389 2.416 1.162 1.00 87.31 78 GLN A O 1
ATOM 632 N N . PRO A 1 79 ? -2.140 1.339 0.236 1.00 86.31 79 PRO A N 1
ATOM 633 C CA . PRO A 1 79 ? -2.122 2.137 -0.976 1.00 86.31 79 PRO A CA 1
ATOM 634 C C . PRO A 1 79 ? -2.741 3.514 -0.723 1.00 86.31 79 PRO A C 1
ATOM 636 O O . PRO A 1 79 ? -3.801 3.642 -0.106 1.00 86.31 79 PRO A O 1
ATOM 639 N N . VAL A 1 80 ? -2.088 4.557 -1.230 1.00 84.94 80 VAL A N 1
ATOM 640 C CA . VAL A 1 80 ? -2.582 5.939 -1.152 1.00 84.94 80 VAL A CA 1
ATOM 641 C C . VAL A 1 80 ? -3.056 6.375 -2.531 1.00 84.94 80 VAL A C 1
ATOM 643 O O . VAL A 1 80 ? -2.305 6.258 -3.494 1.00 84.94 80 VAL A O 1
ATOM 646 N N . SER A 1 81 ? -4.283 6.890 -2.628 1.00 81.50 81 SER A N 1
ATOM 647 C CA . SER A 1 81 ? -4.850 7.394 -3.885 1.00 81.50 81 SER A CA 1
ATOM 648 C C . SER A 1 81 ? -3.977 8.483 -4.505 1.00 81.50 81 SER A C 1
ATOM 650 O O . SER A 1 81 ? -3.598 9.434 -3.816 1.00 81.50 81 SER A O 1
ATOM 652 N N . GLU A 1 82 ? -3.740 8.391 -5.809 1.00 76.00 82 GLU A N 1
ATOM 653 C CA . GLU A 1 82 ? -3.047 9.411 -6.587 1.00 76.00 82 GLU A CA 1
ATOM 654 C C . GLU A 1 82 ? -3.756 9.675 -7.925 1.00 76.00 82 GLU A C 1
ATOM 656 O O . GLU A 1 82 ? -4.423 8.804 -8.472 1.00 76.00 82 GLU A O 1
ATOM 661 N N . ASN A 1 83 ? -3.600 10.882 -8.469 1.00 64.56 83 ASN A N 1
ATOM 662 C CA . ASN A 1 83 ? -4.142 11.279 -9.767 1.00 64.56 83 ASN A CA 1
ATOM 663 C C . ASN A 1 83 ? -2.987 11.388 -10.776 1.00 64.56 83 ASN A C 1
ATOM 665 O O . ASN A 1 83 ? -2.433 12.476 -10.919 1.00 64.56 83 ASN A O 1
ATOM 669 N N . PHE A 1 84 ? -2.550 10.291 -11.411 1.00 59.72 84 PHE A N 1
ATOM 670 C CA . PHE A 1 84 ? -1.414 10.403 -12.344 1.00 59.72 84 PHE A CA 1
ATOM 671 C C . PHE A 1 84 ? -1.367 9.450 -13.551 1.00 59.72 84 PHE A C 1
ATOM 673 O O . PHE A 1 84 ? -0.604 9.737 -14.463 1.00 59.72 84 PHE A O 1
ATOM 680 N N . MET A 1 85 ? -2.132 8.352 -13.616 1.00 55.47 85 MET A N 1
ATOM 681 C CA . MET A 1 85 ? -2.049 7.406 -14.749 1.00 55.47 85 MET A CA 1
ATOM 682 C C . MET A 1 85 ? -3.372 7.208 -15.497 1.00 55.47 85 MET A C 1
ATOM 684 O O . MET A 1 85 ? -4.446 7.144 -14.898 1.00 55.47 85 MET A O 1
ATOM 688 N N . ASP A 1 86 ? -3.277 7.077 -16.817 1.00 53.25 86 ASP A N 1
ATOM 689 C CA . ASP A 1 86 ? -4.377 6.644 -17.671 1.00 53.25 86 ASP A CA 1
ATOM 690 C C . ASP A 1 86 ? -4.490 5.112 -17.607 1.00 53.25 86 ASP A C 1
ATOM 692 O O . ASP A 1 86 ? -3.509 4.388 -17.786 1.00 53.25 86 ASP A O 1
ATOM 696 N N . GLY A 1 87 ? -5.695 4.590 -17.348 1.00 53.94 87 GLY A N 1
ATOM 697 C CA . GLY A 1 87 ? -5.948 3.168 -17.050 1.00 53.94 87 GLY A CA 1
ATOM 698 C C . GLY A 1 87 ? -5.637 2.158 -18.169 1.00 53.94 87 GLY A C 1
ATOM 699 O O . GLY A 1 87 ? -5.907 0.972 -18.002 1.00 53.94 87 GLY A O 1
ATOM 700 N N . CYS A 1 88 ? -5.077 2.596 -19.301 1.00 53.66 88 CYS A N 1
ATOM 701 C CA . CYS A 1 88 ? -4.713 1.740 -20.433 1.00 53.66 88 CYS A CA 1
ATOM 702 C C . CYS A 1 88 ? -3.336 1.061 -20.299 1.00 53.66 88 CYS A C 1
ATOM 704 O O . CYS A 1 88 ? -3.068 0.113 -21.032 1.00 53.66 88 CYS A O 1
ATOM 706 N N . GLU A 1 89 ? -2.457 1.502 -19.391 1.00 55.97 89 GLU A N 1
ATOM 707 C CA . GLU A 1 89 ? -1.053 1.042 -19.363 1.00 55.97 89 GLU A CA 1
ATOM 708 C C . GLU A 1 89 ? -0.789 -0.249 -18.564 1.00 55.97 89 GLU A C 1
ATOM 710 O O . GLU A 1 89 ? 0.353 -0.709 -18.496 1.00 55.97 89 GLU A O 1
ATOM 715 N N . VAL A 1 90 ? -1.808 -0.866 -17.956 1.00 59.66 90 VAL A N 1
ATOM 716 C CA . VAL A 1 90 ? -1.626 -2.111 -17.192 1.00 59.66 90 VAL A CA 1
ATOM 717 C C . VAL A 1 90 ? -2.072 -3.312 -18.029 1.00 59.66 90 VAL A C 1
ATOM 719 O O . VAL A 1 90 ? -3.252 -3.403 -18.372 1.00 59.66 90 VAL A O 1
ATOM 722 N N . PRO A 1 91 ? -1.178 -4.265 -18.360 1.00 57.03 91 PRO A N 1
ATOM 723 C CA . PRO A 1 91 ? -1.544 -5.393 -19.206 1.00 57.03 91 PRO A CA 1
ATOM 724 C C . PRO A 1 91 ? -2.656 -6.251 -18.571 1.00 57.03 91 PRO A C 1
ATOM 726 O O . PRO A 1 91 ? -2.558 -6.758 -17.442 1.00 57.03 91 PRO A O 1
ATOM 729 N N . ASN A 1 92 ? -3.744 -6.408 -19.330 1.00 54.22 92 ASN A N 1
ATOM 73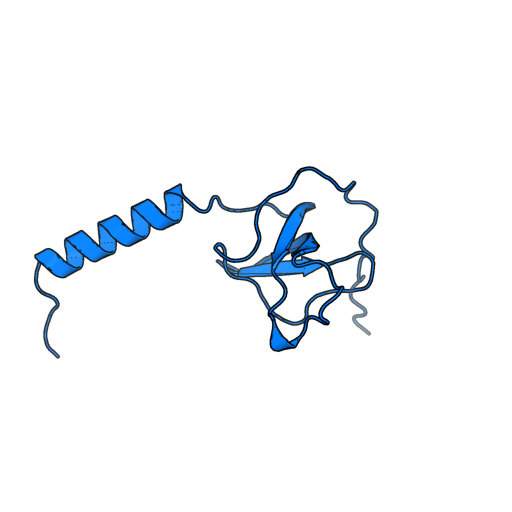0 C CA . ASN A 1 92 ? -4.901 -7.223 -18.983 1.00 54.22 92 ASN A CA 1
ATOM 731 C C . ASN A 1 92 ? -4.551 -8.711 -19.143 1.00 54.22 92 ASN A C 1
ATOM 733 O O . ASN A 1 92 ? -4.322 -9.192 -20.251 1.00 54.22 92 ASN A O 1
ATOM 737 N N . ILE A 1 93 ? -4.523 -9.460 -18.040 1.00 48.94 93 ILE A N 1
ATOM 738 C CA . ILE A 1 93 ? -4.465 -10.920 -18.069 1.00 48.94 93 ILE A CA 1
ATOM 739 C C . ILE A 1 93 ? -5.876 -11.402 -18.396 1.00 48.94 93 ILE A C 1
ATOM 741 O O . ILE A 1 93 ? -6.720 -11.529 -17.511 1.00 48.94 93 ILE A O 1
ATOM 745 N N . VAL A 1 94 ? -6.130 -11.650 -19.680 1.00 41.34 94 VAL A N 1
ATOM 746 C CA . VAL A 1 94 ? -7.170 -12.593 -20.090 1.00 41.34 94 VAL A CA 1
ATOM 747 C C . VAL A 1 94 ? -6.832 -13.921 -19.418 1.00 41.34 94 VAL A C 1
ATOM 749 O O . VAL A 1 94 ? -5.727 -14.444 -19.586 1.00 41.34 94 VAL A O 1
ATOM 752 N N . ALA A 1 95 ? -7.759 -14.432 -18.611 1.00 38.84 95 ALA A N 1
ATOM 753 C CA . ALA A 1 95 ? -7.667 -15.758 -18.031 1.00 38.84 95 ALA A CA 1
ATOM 754 C C . ALA A 1 95 ? -7.422 -16.779 -19.153 1.00 38.84 95 ALA A C 1
ATOM 756 O O . ALA A 1 95 ? -8.270 -16.972 -20.020 1.00 38.84 95 ALA A O 1
ATOM 757 N N . LYS A 1 96 ? -6.261 -17.439 -19.147 1.00 34.66 96 LYS A N 1
ATOM 758 C CA . LYS A 1 96 ? -6.096 -18.701 -19.871 1.00 34.66 96 LYS A CA 1
ATOM 759 C C . LYS A 1 96 ? -6.737 -19.793 -19.022 1.00 34.66 96 LYS A C 1
ATOM 761 O O . LYS A 1 96 ? -6.065 -20.433 -18.223 1.00 34.66 96 LYS A O 1
ATOM 766 N N . SER A 1 97 ? -8.044 -19.963 -19.174 1.00 37.47 97 SER A N 1
ATOM 767 C CA . SER A 1 97 ? -8.683 -21.260 -18.972 1.00 37.47 97 SER A CA 1
ATOM 768 C C . SER A 1 97 ? -8.438 -22.077 -20.242 1.00 37.47 97 SER A C 1
ATOM 770 O O . SER A 1 97 ? -9.053 -21.800 -21.273 1.00 37.47 97 SER A O 1
ATOM 772 N N . VAL A 1 98 ? -7.477 -23.001 -20.171 1.00 42.38 98 VAL A N 1
ATOM 773 C CA . VAL A 1 98 ? -7.333 -24.146 -21.087 1.00 42.38 98 VAL A CA 1
ATOM 774 C C . VAL A 1 98 ? -7.832 -25.370 -20.342 1.00 42.38 98 VAL A C 1
ATOM 776 O O . VAL A 1 98 ? -7.478 -25.477 -19.146 1.00 42.38 98 VAL A O 1
#

Nearest PDB structures (foldseek):
  2wac-assembly2_B  TM=4.994E-01  e=1.152E+00  Drosophila melanogaster
  7u32-assembly1_A  TM=4.739E-01  e=5.569E-01  Visna/maedi virus EV1 KV1772
  7csr-assembly1_A  TM=4.874E-01  e=1.871E+00  Mus musculus
  7u32-assembly1_F  TM=4.490E-01  e=2.533E+00  Visna/maedi virus EV1 KV1772
  7z1z-assembly1_L  TM=4.651E-01  e=8.009E+00  Visna/maedi virus EV1 KV1772

Secondary structure (DSSP, 8-state):
-PPPPHHHHHHHHHHHHHHHHHSPPPPTT-EEEEEPPTTT--TTS-SEEEEEEEEEETTEEEEEETTEE-SSPEETTSSEE-S---TTSS--------